Protein AF-A0A3N2M3S5-F1 (afdb_monomer)

Nearest PDB structures (foldseek):
  5y1a-assembly1_A  TM=7.483E-01  e=1.016E-02  Porphyromonas gingivalis
  6s5y-assembly6_F  TM=5.272E-01  e=5.686E-01  Streptococcus agalactiae
  1iwm-assembly1_A  TM=4.837E-01  e=5.108E+00  Escherichia coli
  8rbx-assembly1_q  TM=5.796E-01  e=7.827E+00  Homo sapiens

Mean predicted aligned error: 11.17 Å

pLDDT: mean 78.21, std 16.71, range [44.22, 95.12]

Foldseek 3Di:
DDDDDDDPPPPDDPDPPPPPVVQWDDDPQFTGHDPPKWKAAPVRHTDHRPPHDFHWIWIQHNVRDIHIDGDD

Secondary structure (DSSP, 8-state):
---------------------TT-EEETTEEE--TT-EEEETTS-EE-SSSPPSEEEEEE-TTS-EEEEEE-

Structure (mmCIF, N/CA/C/O backbone):
data_AF-A0A3N2M3S5-F1
#
_entry.id   AF-A0A3N2M3S5-F1
#
loop_
_atom_site.group_PDB
_atom_site.id
_atom_site.type_symbol
_atom_site.label_atom_id
_atom_site.label_alt_id
_atom_site.label_comp_id
_atom_site.label_asym_id
_atom_site.label_entity_id
_atom_site.label_seq_id
_atom_site.pdbx_PDB_ins_code
_atom_site.Cartn_x
_atom_site.Cartn_y
_atom_site.Cartn_z
_atom_site.occupancy
_atom_site.B_iso_or_equiv
_atom_site.auth_seq_id
_atom_site.auth_comp_id
_atom_site.auth_asym_id
_atom_site.auth_atom_id
_atom_site.pdbx_PDB_model_num
ATOM 1 N N . PRO A 1 1 ? 19.607 -44.899 -25.942 1.00 49.31 1 PRO A N 1
ATOM 2 C CA . PRO A 1 1 ? 19.186 -43.494 -25.729 1.00 49.31 1 PRO A CA 1
ATOM 3 C C . PRO A 1 1 ? 18.506 -43.350 -24.361 1.00 49.31 1 PRO A C 1
ATOM 5 O O . PRO A 1 1 ? 17.436 -43.912 -24.160 1.00 49.31 1 PRO A O 1
ATOM 8 N N . ALA A 1 2 ? 19.176 -42.706 -23.404 1.00 53.34 2 ALA A N 1
ATOM 9 C CA . ALA A 1 2 ? 18.604 -42.455 -22.085 1.00 53.34 2 ALA A CA 1
ATOM 10 C C . ALA A 1 2 ? 17.758 -41.177 -22.140 1.00 53.34 2 ALA A C 1
ATOM 12 O O . ALA A 1 2 ? 18.239 -40.135 -22.582 1.00 53.34 2 ALA A O 1
ATOM 13 N N . ASP A 1 3 ? 16.499 -41.302 -21.737 1.00 56.84 3 ASP A N 1
ATOM 14 C CA . ASP A 1 3 ? 15.553 -40.207 -21.566 1.00 56.84 3 ASP A CA 1
ATOM 15 C C . ASP A 1 3 ? 16.014 -39.314 -20.402 1.00 56.84 3 ASP A C 1
ATOM 17 O O . ASP A 1 3 ? 16.206 -39.785 -19.278 1.00 56.84 3 ASP A O 1
ATOM 21 N N . VAL A 1 4 ? 16.290 -38.039 -20.690 1.00 64.88 4 VAL A N 1
ATOM 22 C CA . VAL A 1 4 ? 16.718 -37.056 -19.687 1.00 64.88 4 VAL A CA 1
ATOM 23 C C . VAL A 1 4 ? 15.474 -36.353 -19.169 1.00 64.88 4 VAL A C 1
ATOM 25 O O . VAL A 1 4 ? 14.980 -35.406 -19.777 1.00 64.88 4 VAL A O 1
ATOM 28 N N . ASN A 1 5 ? 14.977 -36.806 -18.022 1.00 62.22 5 ASN A N 1
ATOM 29 C CA . ASN A 1 5 ? 13.821 -36.191 -17.389 1.00 62.22 5 ASN A CA 1
ATOM 30 C C . ASN A 1 5 ? 14.262 -34.952 -16.585 1.00 62.22 5 ASN A C 1
ATOM 32 O O . ASN A 1 5 ? 14.773 -35.062 -15.468 1.00 62.22 5 ASN A O 1
ATOM 36 N N . VAL A 1 6 ? 14.095 -33.761 -17.170 1.00 63.00 6 VAL A N 1
ATOM 37 C CA . VAL A 1 6 ? 14.357 -32.477 -16.501 1.00 63.00 6 VAL A CA 1
ATOM 38 C C . VAL A 1 6 ? 13.207 -32.156 -15.552 1.00 63.00 6 VAL A C 1
ATOM 40 O O . VAL A 1 6 ? 12.118 -31.766 -15.971 1.00 63.00 6 VAL A O 1
ATOM 43 N N . TRP A 1 7 ? 13.467 -32.280 -14.255 1.00 58.56 7 TRP A N 1
ATOM 44 C CA . TRP A 1 7 ? 12.601 -31.737 -13.216 1.00 58.56 7 TRP A CA 1
ATOM 45 C C . TRP A 1 7 ? 13.013 -30.289 -12.953 1.00 58.56 7 TRP A C 1
ATOM 47 O O . TRP A 1 7 ? 14.008 -30.032 -12.277 1.00 58.56 7 TRP A O 1
ATOM 57 N N . LEU A 1 8 ? 12.262 -29.330 -13.503 1.00 63.00 8 LEU A N 1
ATOM 58 C CA . LEU A 1 8 ? 12.350 -27.940 -13.064 1.00 63.00 8 LEU A CA 1
ATOM 59 C C . LEU A 1 8 ? 11.810 -27.872 -11.635 1.00 63.00 8 LEU A C 1
ATOM 61 O O . LEU A 1 8 ? 10.603 -27.795 -11.417 1.00 63.00 8 LEU A O 1
ATOM 65 N N . ILE A 1 9 ? 12.713 -27.921 -10.659 1.00 59.88 9 ILE A N 1
ATOM 66 C CA . ILE A 1 9 ? 12.417 -27.410 -9.327 1.00 59.88 9 ILE A CA 1
ATOM 67 C C . ILE A 1 9 ? 12.152 -25.909 -9.491 1.00 59.88 9 ILE A C 1
ATOM 69 O O . ILE A 1 9 ? 13.061 -25.191 -9.914 1.00 59.88 9 ILE A O 1
ATOM 73 N N . PRO A 1 10 ? 10.932 -25.402 -9.232 1.00 57.59 10 PRO A N 1
ATOM 74 C CA . PRO A 1 10 ? 10.758 -23.965 -9.125 1.00 57.59 10 PRO A CA 1
ATOM 75 C C . PRO A 1 10 ? 11.724 -23.499 -8.035 1.00 57.59 10 PRO A C 1
ATOM 77 O O . PRO A 1 10 ? 11.655 -23.968 -6.898 1.00 57.59 10 PRO A O 1
ATOM 80 N N . THR A 1 11 ? 12.679 -22.645 -8.398 1.00 54.97 11 THR A N 1
ATOM 81 C CA . THR A 1 11 ? 13.499 -21.918 -7.428 1.00 54.97 11 THR A CA 1
ATOM 82 C C . THR A 1 11 ? 12.507 -21.202 -6.528 1.00 54.97 11 THR A C 1
ATOM 84 O O . THR A 1 11 ? 11.712 -20.408 -7.030 1.00 54.97 11 THR A O 1
ATOM 87 N N . GLY A 1 12 ? 12.437 -21.652 -5.275 1.00 51.84 12 GLY A N 1
ATOM 88 C CA . GLY A 1 12 ? 11.257 -21.531 -4.428 1.00 51.84 12 GLY A CA 1
ATOM 89 C C . GLY A 1 12 ? 10.748 -20.105 -4.234 1.00 51.84 12 GLY A C 1
ATOM 90 O O . GLY A 1 12 ? 11.390 -19.127 -4.601 1.00 51.84 12 GLY A O 1
ATOM 91 N N . ILE A 1 13 ? 9.573 -19.991 -3.611 1.00 51.47 13 ILE A N 1
ATOM 92 C CA . ILE A 1 13 ? 9.166 -18.728 -2.988 1.00 51.47 13 ILE A CA 1
ATOM 93 C C . ILE A 1 13 ? 10.309 -18.303 -2.059 1.00 51.47 13 ILE A C 1
ATOM 95 O O . ILE A 1 13 ? 10.574 -18.990 -1.072 1.00 51.47 13 ILE A O 1
ATOM 99 N N . ASP A 1 14 ? 10.978 -17.197 -2.390 1.00 49.88 14 ASP A N 1
ATOM 100 C CA . ASP A 1 14 ? 12.175 -16.666 -1.712 1.00 49.88 14 ASP A CA 1
ATOM 101 C C . ASP A 1 14 ? 11.835 -15.993 -0.364 1.00 49.88 14 ASP A C 1
ATOM 103 O O . ASP A 1 14 ? 12.393 -14.981 0.042 1.00 49.88 14 ASP A O 1
ATOM 107 N N . GLY A 1 15 ? 10.847 -16.558 0.330 1.00 44.84 15 GLY A N 1
ATOM 108 C CA . GLY A 1 15 ? 10.265 -16.036 1.553 1.00 44.84 15 GLY A CA 1
ATOM 109 C C . GLY A 1 15 ? 8.836 -15.539 1.349 1.00 44.84 15 GLY A C 1
ATOM 110 O O . GLY A 1 15 ? 8.542 -14.700 0.502 1.00 44.84 15 GLY A O 1
ATOM 111 N N . ILE A 1 16 ? 7.923 -16.011 2.201 1.00 50.38 16 ILE A N 1
ATOM 112 C CA . ILE A 1 16 ? 6.801 -15.165 2.608 1.00 50.38 16 ILE A CA 1
ATOM 113 C C . ILE A 1 16 ? 7.397 -14.251 3.667 1.00 50.38 16 ILE A C 1
ATOM 115 O O . ILE A 1 16 ? 7.328 -14.543 4.861 1.00 50.38 16 ILE A O 1
ATOM 119 N N . GLY A 1 17 ? 8.066 -13.191 3.216 1.00 44.22 17 GLY A N 1
ATOM 120 C CA . GLY A 1 17 ? 8.415 -12.100 4.099 1.00 44.22 17 GLY A CA 1
ATOM 121 C C . GLY A 1 17 ? 7.114 -11.607 4.709 1.00 44.22 17 GLY A C 1
ATOM 122 O O . GLY A 1 17 ? 6.304 -10.960 4.044 1.00 44.22 17 GLY A O 1
ATOM 123 N N . ALA A 1 18 ? 6.899 -11.892 5.990 1.00 47.53 18 ALA A N 1
ATOM 124 C CA . ALA A 1 18 ? 6.196 -10.948 6.835 1.00 47.53 18 ALA A CA 1
ATOM 125 C C . ALA A 1 18 ? 7.107 -9.718 6.961 1.00 47.53 18 ALA A C 1
ATOM 127 O O . ALA A 1 18 ? 7.602 -9.411 8.039 1.00 47.53 18 ALA A O 1
ATOM 128 N N . ASP A 1 19 ? 7.371 -9.046 5.837 1.00 51.03 19 ASP A N 1
ATOM 129 C CA . ASP A 1 19 ? 7.895 -7.699 5.811 1.00 51.03 19 ASP A CA 1
ATOM 130 C C . ASP A 1 19 ? 6.750 -6.835 6.321 1.00 51.03 19 ASP A C 1
ATOM 132 O O . ASP A 1 19 ? 6.056 -6.134 5.584 1.00 51.03 19 ASP A O 1
ATOM 136 N N . SER A 1 20 ? 6.570 -6.856 7.638 1.00 48.62 20 SER A N 1
ATOM 137 C CA . SER A 1 20 ? 6.420 -5.605 8.349 1.00 48.62 20 SER A CA 1
ATOM 138 C C . SER A 1 20 ? 7.631 -4.765 7.942 1.00 48.62 20 SER A C 1
ATOM 140 O O . SER A 1 20 ? 8.603 -4.682 8.679 1.00 48.62 20 SER A O 1
ATOM 142 N N . SER A 1 21 ? 7.622 -4.175 6.739 1.00 53.06 21 SER A N 1
ATOM 143 C CA . SER A 1 21 ? 8.374 -2.952 6.523 1.00 53.06 21 SER A CA 1
ATOM 144 C C . SER A 1 21 ? 7.925 -2.094 7.683 1.00 53.06 21 SER A C 1
ATOM 146 O O . SER A 1 21 ? 6.747 -1.745 7.738 1.00 53.06 21 SER A O 1
ATOM 148 N N . ASP A 1 22 ? 8.799 -1.843 8.654 1.00 55.44 22 ASP A N 1
ATOM 149 C CA . ASP A 1 22 ? 8.463 -1.147 9.900 1.00 55.44 22 ASP A CA 1
ATOM 150 C C . ASP A 1 22 ? 7.755 0.206 9.660 1.00 55.44 22 ASP A C 1
ATOM 152 O O . ASP A 1 22 ? 7.178 0.792 10.580 1.00 55.44 22 ASP A O 1
ATOM 156 N N . SER A 1 23 ? 7.774 0.673 8.407 1.00 70.25 23 SER A N 1
ATOM 157 C CA . SER A 1 23 ? 7.109 1.828 7.815 1.00 70.25 23 SER A CA 1
ATOM 158 C C . SER A 1 23 ? 5.620 1.666 7.459 1.00 70.25 23 SER A C 1
ATOM 160 O O . SER A 1 23 ? 4.960 2.689 7.294 1.00 70.25 23 SER A O 1
ATOM 162 N N . VAL A 1 24 ? 5.079 0.451 7.290 1.00 81.25 24 VAL A N 1
ATOM 163 C CA . VAL A 1 24 ? 3.672 0.226 6.907 1.00 81.25 24 VAL A CA 1
ATOM 164 C C . VAL A 1 24 ? 2.882 -0.319 8.092 1.00 81.25 24 VAL A C 1
ATOM 166 O O . VAL A 1 24 ? 3.123 -1.428 8.562 1.00 81.25 24 VAL A O 1
ATOM 169 N N . ARG A 1 25 ? 1.919 0.462 8.585 1.00 87.94 25 ARG A N 1
ATOM 170 C CA . ARG A 1 25 ? 1.112 0.139 9.772 1.00 87.94 25 ARG A CA 1
ATOM 171 C C . ARG A 1 25 ? -0.364 0.383 9.509 1.00 87.94 25 ARG A C 1
ATOM 173 O O . ARG A 1 25 ? -0.721 1.170 8.637 1.00 87.94 25 ARG A O 1
ATOM 180 N N . VAL A 1 26 ? -1.223 -0.279 10.278 1.00 89.75 26 VAL A N 1
ATOM 181 C CA . VAL A 1 26 ? -2.671 -0.043 10.252 1.00 89.75 26 VAL A CA 1
ATOM 182 C C . VAL A 1 26 ? -3.092 0.641 11.540 1.00 89.75 26 VAL A C 1
ATOM 184 O O . VAL A 1 26 ? -2.836 0.117 12.620 1.00 89.75 26 VAL A O 1
ATOM 187 N N . GLU A 1 27 ? -3.778 1.771 11.420 1.00 88.75 27 GLU A N 1
ATOM 188 C CA . GLU A 1 27 ? -4.324 2.521 12.546 1.00 88.75 27 GLU A CA 1
ATOM 189 C C . GLU A 1 27 ? -5.737 3.009 12.208 1.00 88.75 27 GLU A C 1
ATOM 191 O O . GLU A 1 27 ? -5.949 3.670 11.194 1.00 88.75 27 GLU A O 1
ATOM 196 N N . GLY A 1 28 ? -6.727 2.647 13.031 1.00 86.00 28 GLY A N 1
ATOM 197 C CA . GLY A 1 28 ? -8.101 3.154 12.902 1.00 86.00 28 GLY A CA 1
ATOM 198 C C . GLY A 1 28 ? -8.745 2.941 11.524 1.00 86.00 28 GLY A C 1
ATOM 199 O O . GLY A 1 28 ? -9.411 3.840 11.016 1.00 86.00 28 GLY A O 1
ATOM 200 N N . GLY A 1 29 ? -8.510 1.792 10.878 1.00 88.50 29 GLY A N 1
ATOM 201 C CA . GLY A 1 29 ? -9.007 1.528 9.519 1.00 88.50 29 GLY A CA 1
ATOM 202 C C . GLY A 1 29 ? -8.257 2.291 8.421 1.00 88.50 29 GLY A C 1
ATOM 203 O O . GLY A 1 29 ? -8.748 2.411 7.301 1.00 88.50 29 GLY A O 1
ATOM 204 N N . SER A 1 30 ? -7.079 2.830 8.725 1.00 92.12 30 SER A N 1
ATOM 205 C CA . SER A 1 30 ? -6.208 3.504 7.767 1.00 92.12 30 SER A CA 1
ATOM 206 C C . SER A 1 30 ? -4.862 2.802 7.689 1.00 92.12 30 SER A C 1
ATOM 208 O O . SER A 1 30 ? -4.361 2.283 8.683 1.00 92.12 30 SER A O 1
ATOM 210 N N . ILE A 1 31 ? -4.269 2.788 6.503 1.00 92.00 31 ILE A N 1
ATOM 211 C CA . ILE A 1 31 ? -2.912 2.308 6.277 1.00 92.00 31 ILE A CA 1
ATOM 212 C C . ILE A 1 31 ? -1.984 3.518 6.261 1.00 92.00 31 ILE A C 1
ATOM 214 O O . ILE A 1 31 ? -2.100 4.394 5.406 1.00 92.00 31 ILE A O 1
ATOM 218 N N . ILE A 1 32 ? -1.044 3.544 7.196 1.00 90.81 32 ILE A N 1
ATOM 219 C CA . ILE A 1 32 ? 0.034 4.524 7.249 1.00 90.81 32 ILE A CA 1
ATOM 220 C C . ILE A 1 32 ? 1.244 3.894 6.577 1.0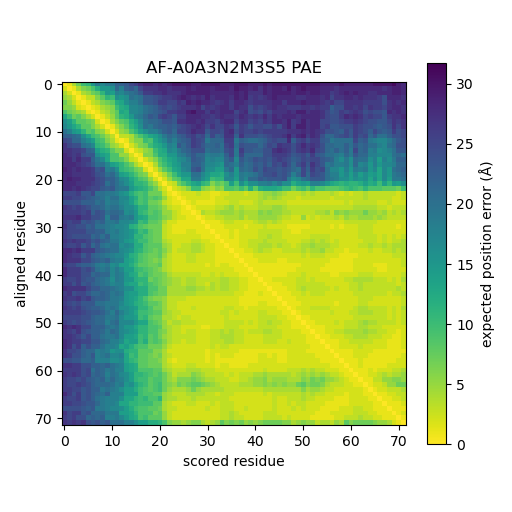0 90.81 32 ILE A C 1
ATOM 222 O O . ILE A 1 32 ? 1.686 2.824 6.982 1.00 90.81 32 ILE A O 1
ATOM 226 N N . ALA A 1 33 ? 1.740 4.534 5.527 1.00 89.44 33 ALA A N 1
ATOM 227 C CA . ALA A 1 33 ? 2.850 4.068 4.710 1.00 89.44 33 ALA A CA 1
ATOM 228 C C . ALA A 1 33 ? 3.751 5.265 4.356 1.00 89.44 33 ALA A C 1
ATOM 230 O O . ALA A 1 33 ? 3.270 6.402 4.377 1.00 89.44 33 ALA A O 1
ATOM 231 N N . PRO A 1 34 ? 5.035 5.043 4.032 1.00 87.00 34 PRO A N 1
ATOM 232 C CA . PRO A 1 34 ? 5.956 6.123 3.690 1.00 87.00 34 PRO A CA 1
ATOM 233 C C . PRO A 1 34 ? 5.506 6.883 2.436 1.00 87.00 34 PRO A C 1
ATOM 235 O O . PRO A 1 34 ? 4.729 6.372 1.621 1.00 87.00 34 PRO A O 1
ATOM 238 N N . GLU A 1 35 ? 6.008 8.105 2.265 1.00 87.88 35 GLU A N 1
ATOM 239 C CA . GLU A 1 35 ? 5.686 8.937 1.104 1.00 87.88 35 GLU A CA 1
ATOM 240 C C . GLU A 1 35 ? 5.983 8.223 -0.224 1.00 87.88 35 GLU A C 1
ATOM 242 O O . GLU A 1 35 ? 6.867 7.374 -0.331 1.00 87.88 35 GLU A O 1
ATOM 247 N N . GLY A 1 36 ? 5.185 8.531 -1.248 1.00 86.94 36 GLY A N 1
ATOM 248 C CA . GLY A 1 36 ? 5.245 7.840 -2.539 1.00 86.94 36 GLY A CA 1
ATOM 249 C C . GLY A 1 36 ? 4.588 6.454 -2.551 1.00 86.94 3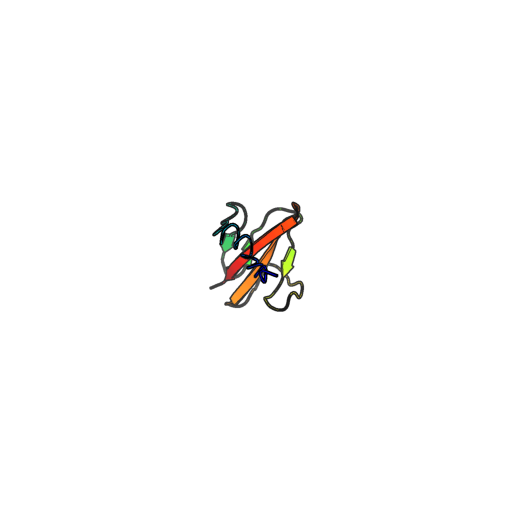6 GLY A C 1
ATOM 250 O O . GLY A 1 36 ? 4.450 5.864 -3.624 1.00 86.94 36 GLY A O 1
ATOM 251 N N . SER A 1 37 ? 4.112 5.954 -1.404 1.00 90.62 37 SER A N 1
ATOM 252 C CA . SER A 1 37 ? 3.360 4.702 -1.357 1.00 90.62 37 SER A CA 1
ATOM 253 C C . SER A 1 37 ? 1.985 4.815 -2.018 1.00 90.62 37 SER A C 1
ATOM 255 O O . SER A 1 37 ? 1.323 5.857 -2.013 1.00 90.62 37 SER A O 1
ATOM 257 N N . ALA A 1 38 ? 1.518 3.699 -2.566 1.00 92.06 38 ALA A N 1
ATOM 258 C CA . ALA A 1 38 ? 0.184 3.557 -3.123 1.00 92.06 38 ALA A CA 1
ATOM 259 C C . ALA A 1 38 ? -0.507 2.323 -2.541 1.00 92.06 38 ALA A C 1
ATOM 261 O O . ALA A 1 38 ? 0.086 1.249 -2.467 1.00 92.06 38 ALA A O 1
ATOM 262 N N . VAL A 1 39 ? -1.776 2.478 -2.160 1.00 93.00 39 VAL A N 1
ATOM 263 C CA . VAL A 1 39 ? -2.602 1.391 -1.628 1.00 93.00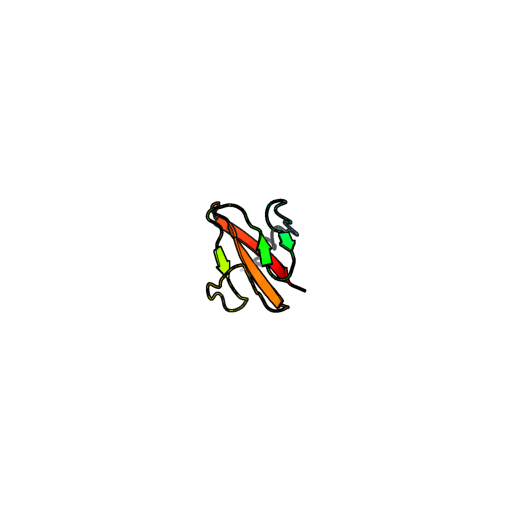 39 VAL A CA 1
ATOM 264 C C . VAL A 1 39 ? -3.516 0.858 -2.723 1.00 93.00 39 VAL 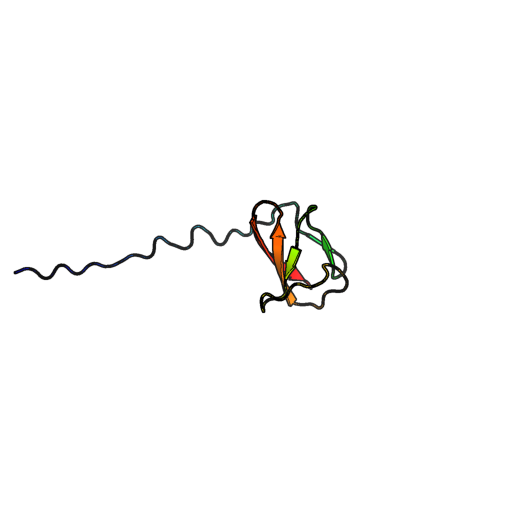A C 1
ATOM 266 O O . VAL A 1 39 ? -4.129 1.618 -3.479 1.00 93.00 39 VAL A O 1
ATOM 269 N N . PHE A 1 40 ? -3.609 -0.460 -2.793 1.00 92.81 40 PHE A N 1
ATOM 270 C CA . PHE A 1 40 ? -4.446 -1.202 -3.715 1.00 92.81 40 PHE A CA 1
ATOM 271 C C . PHE A 1 40 ? -5.309 -2.189 -2.932 1.00 92.81 40 PHE A C 1
ATOM 273 O O . PHE A 1 40 ? -4.889 -2.719 -1.903 1.00 92.81 40 PHE A O 1
ATOM 280 N N . ASP A 1 41 ? -6.522 -2.439 -3.409 1.00 92.38 41 ASP A N 1
ATOM 281 C CA . ASP A 1 41 ? -7.316 -3.562 -2.922 1.00 92.38 41 ASP A CA 1
ATOM 282 C C . ASP A 1 41 ? -6.790 -4.898 -3.479 1.00 92.38 41 ASP A C 1
ATOM 284 O O . ASP A 1 41 ? -5.885 -4.944 -4.318 1.00 92.38 41 ASP A O 1
ATOM 288 N N . ILE A 1 42 ? -7.367 -6.011 -3.021 1.00 87.44 42 ILE A N 1
ATOM 289 C CA . ILE A 1 42 ? -6.972 -7.356 -3.466 1.00 87.44 42 ILE A CA 1
ATOM 290 C C . ILE A 1 42 ? -7.211 -7.607 -4.965 1.00 87.44 42 ILE A C 1
ATOM 292 O O . ILE A 1 42 ? -6.630 -8.527 -5.533 1.00 87.44 42 ILE A O 1
ATOM 296 N N . THR A 1 43 ? -8.049 -6.794 -5.616 1.00 88.62 43 THR A N 1
ATOM 297 C CA . THR A 1 43 ? -8.299 -6.867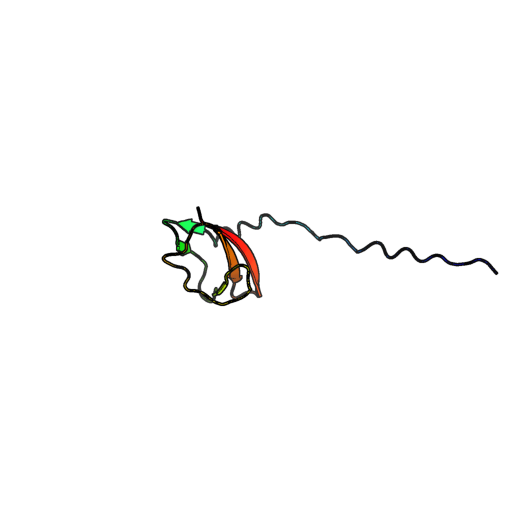 -7.063 1.00 88.62 43 THR A CA 1
ATOM 298 C C . THR A 1 43 ? -7.261 -6.084 -7.872 1.00 88.62 43 THR A C 1
ATOM 300 O O . THR A 1 43 ? -7.290 -6.106 -9.100 1.00 88.62 43 THR A O 1
ATOM 303 N N . GLY A 1 44 ? -6.326 -5.404 -7.197 1.00 85.44 44 GLY A N 1
ATOM 304 C CA . GLY A 1 44 ? -5.295 -4.577 -7.818 1.00 85.44 44 GLY A CA 1
ATOM 305 C C . GLY A 1 44 ? -5.768 -3.165 -8.165 1.00 85.44 44 GLY A C 1
ATOM 306 O O . GLY A 1 44 ? -5.042 -2.418 -8.823 1.00 85.44 44 GLY A O 1
ATOM 307 N N . ARG A 1 45 ? -6.966 -2.756 -7.728 1.00 91.44 45 ARG A N 1
ATOM 308 C CA . ARG A 1 45 ? -7.463 -1.394 -7.944 1.00 91.44 45 ARG A CA 1
ATOM 309 C C . ARG A 1 45 ? -6.872 -0.459 -6.897 1.00 91.44 45 ARG A C 1
ATOM 311 O O . ARG A 1 45 ? -6.901 -0.746 -5.704 1.00 91.44 45 ARG A O 1
ATOM 318 N N . ARG A 1 46 ? -6.386 0.705 -7.337 1.00 92.12 46 ARG A N 1
ATOM 319 C CA . ARG A 1 46 ? -5.880 1.748 -6.435 1.00 92.12 46 ARG A CA 1
ATOM 320 C C . ARG A 1 46 ? -7.019 2.344 -5.603 1.00 92.12 46 ARG A C 1
ATOM 322 O O . ARG A 1 46 ? -8.054 2.728 -6.153 1.00 92.12 46 ARG A O 1
ATOM 329 N N . VAL A 1 47 ? -6.802 2.456 -4.297 1.00 95.12 47 VAL A N 1
ATOM 330 C CA . VAL A 1 47 ? -7.759 3.001 -3.323 1.00 95.12 47 VAL A CA 1
ATOM 331 C C . VAL A 1 47 ? -7.096 4.060 -2.441 1.00 95.12 47 VAL A C 1
ATOM 333 O O . VAL A 1 47 ? -5.873 4.210 -2.441 1.00 95.12 47 VAL A O 1
AT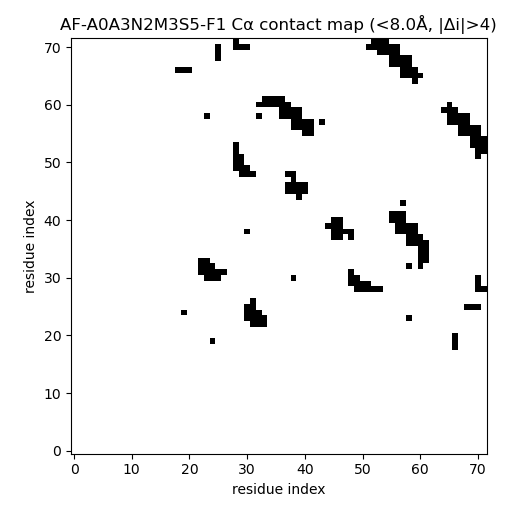OM 336 N N . ASN A 1 48 ? -7.908 4.828 -1.710 1.00 93.62 48 ASN A N 1
ATOM 337 C CA . ASN A 1 48 ? -7.385 5.706 -0.665 1.00 93.62 48 ASN A CA 1
ATOM 338 C C . ASN A 1 48 ? -6.878 4.854 0.508 1.00 93.62 48 ASN A C 1
ATOM 340 O O . ASN A 1 48 ? -7.422 3.788 0.767 1.00 93.62 48 ASN A O 1
ATOM 344 N N . ALA A 1 49 ? -5.844 5.318 1.203 1.00 91.75 49 ALA A N 1
ATOM 345 C CA . ALA A 1 49 ? -5.289 4.628 2.358 1.00 91.75 49 ALA A CA 1
ATOM 346 C C . ALA A 1 49 ? -6.132 4.802 3.636 1.00 91.75 49 ALA A C 1
ATOM 348 O O . ALA A 1 49 ? -5.868 4.117 4.617 1.00 91.75 49 ALA A O 1
ATOM 349 N N . THR A 1 50 ? -7.123 5.700 3.649 1.00 94.25 50 THR A N 1
ATOM 350 C CA . THR A 1 50 ? -7.967 5.997 4.817 1.00 94.25 50 THR A CA 1
ATOM 351 C C . THR A 1 50 ? -9.399 5.494 4.651 1.00 94.25 50 THR A C 1
ATOM 353 O O . THR A 1 50 ? -9.900 5.346 3.534 1.00 94.25 50 THR A O 1
ATOM 356 N N . GLY A 1 51 ? -10.072 5.231 5.778 1.00 91.50 51 GLY A N 1
ATOM 357 C CA . GLY A 1 51 ? -11.470 4.777 5.785 1.00 91.50 51 GLY A CA 1
ATOM 358 C C . GLY A 1 51 ? -11.667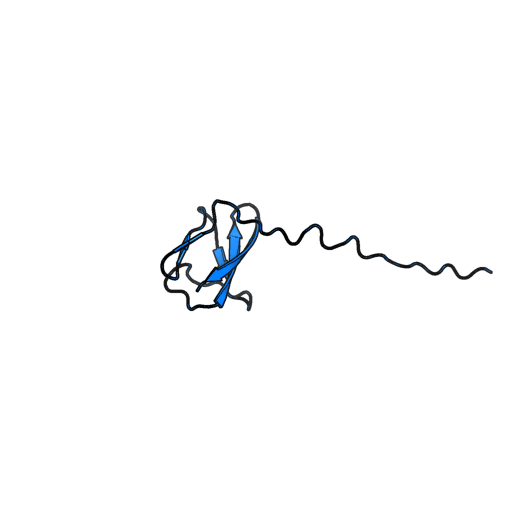 3.416 5.111 1.00 91.50 51 GLY A C 1
ATOM 359 O O . GLY A 1 51 ? -12.698 3.171 4.480 1.00 91.50 51 GLY A O 1
ATOM 360 N N . LEU A 1 52 ? -10.659 2.548 5.198 1.00 92.75 52 LEU A N 1
ATOM 361 C CA . LEU A 1 52 ? -10.677 1.217 4.615 1.00 92.75 52 LEU A CA 1
ATOM 362 C C . LEU A 1 52 ? -11.613 0.304 5.408 1.00 92.75 52 LEU A C 1
ATOM 364 O O . LEU A 1 52 ? -11.732 0.392 6.629 1.00 92.75 52 LEU A O 1
ATOM 368 N N . ARG A 1 53 ? -12.277 -0.605 4.694 1.00 93.38 53 ARG A N 1
ATOM 369 C CA . ARG A 1 53 ? -13.049 -1.681 5.322 1.00 93.38 53 ARG A CA 1
ATOM 370 C C . ARG A 1 53 ? -12.090 -2.756 5.824 1.00 93.38 53 ARG A C 1
ATOM 372 O O . ARG A 1 53 ? -10.991 -2.895 5.296 1.00 93.38 53 ARG A O 1
ATOM 379 N N . ALA A 1 54 ? -12.531 -3.561 6.785 1.00 91.44 54 ALA A N 1
ATOM 380 C CA . ALA A 1 54 ? -11.782 -4.746 7.180 1.00 91.44 54 ALA A CA 1
ATOM 381 C C . ALA A 1 54 ? -11.547 -5.655 5.959 1.00 91.44 54 ALA A C 1
ATOM 383 O O . ALA A 1 54 ? -12.473 -5.945 5.195 1.00 91.44 54 ALA A O 1
ATOM 384 N N . GLY A 1 55 ? -10.303 -6.078 5.749 1.00 90.44 55 GLY A N 1
ATOM 385 C CA . GLY A 1 55 ? -9.907 -6.789 4.539 1.00 90.44 55 GLY A CA 1
ATOM 386 C C . GLY A 1 55 ? -8.404 -6.785 4.293 1.00 90.44 55 GLY A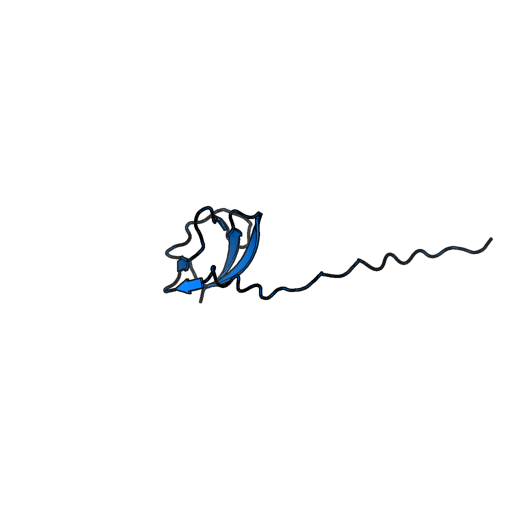 C 1
ATOM 387 O O . GLY A 1 55 ? -7.622 -6.274 5.092 1.00 90.44 55 GLY A O 1
ATOM 388 N N . ILE A 1 56 ? -7.996 -7.388 3.176 1.00 90.44 56 ILE A N 1
ATOM 389 C CA . ILE A 1 56 ? -6.597 -7.417 2.742 1.00 90.44 56 ILE A CA 1
ATOM 390 C C . ILE A 1 56 ? -6.372 -6.346 1.682 1.00 90.44 56 ILE A C 1
ATOM 392 O O . ILE A 1 56 ? -7.109 -6.267 0.698 1.00 90.44 56 ILE A O 1
ATOM 396 N N . TYR A 1 57 ? -5.305 -5.582 1.872 1.00 93.12 57 TYR A N 1
ATOM 397 C CA . TYR A 1 57 ? -4.835 -4.552 0.961 1.00 93.12 57 TYR A CA 1
ATOM 398 C C . TYR A 1 57 ? -3.371 -4.786 0.617 1.00 93.12 57 TYR A C 1
ATOM 400 O O . TYR A 1 57 ? -2.647 -5.489 1.324 1.00 93.12 57 TYR A O 1
ATOM 408 N N . ILE A 1 58 ? -2.942 -4.197 -0.489 1.00 92.38 58 ILE A N 1
ATOM 409 C CA . ILE A 1 58 ? -1.572 -4.259 -0.979 1.00 92.38 58 ILE A CA 1
ATOM 410 C C . ILE A 1 58 ? -1.027 -2.837 -0.971 1.00 92.38 58 ILE A C 1
ATOM 412 O O . ILE A 1 58 ? -1.614 -1.938 -1.567 1.00 92.38 58 ILE A O 1
ATOM 416 N N . VAL A 1 59 ? 0.099 -2.626 -0.307 1.00 91.69 59 VAL A N 1
ATOM 417 C CA . VAL A 1 59 ? 0.797 -1.343 -0.269 1.00 91.69 59 VAL A CA 1
ATOM 418 C C . VAL A 1 59 ? 2.041 -1.471 -1.119 1.00 91.69 59 VAL A C 1
ATOM 420 O O . VAL A 1 59 ? 2.911 -2.277 -0.809 1.00 91.69 59 VAL A O 1
ATOM 423 N N . ARG A 1 60 ? 2.129 -0.684 -2.189 1.00 90.94 60 ARG A N 1
ATOM 424 C CA . ARG A 1 60 ? 3.350 -0.559 -2.981 1.00 90.94 60 ARG A CA 1
ATOM 425 C C . ARG A 1 60 ? 4.128 0.652 -2.491 1.00 90.94 60 ARG A C 1
ATOM 427 O O . ARG A 1 60 ? 3.597 1.758 -2.582 1.00 90.94 60 ARG A O 1
ATOM 434 N N . THR A 1 61 ? 5.339 0.458 -1.984 1.00 86.62 61 THR A N 1
ATOM 435 C CA . THR A 1 61 ? 6.222 1.554 -1.566 1.00 86.62 61 THR A CA 1
ATOM 436 C C . THR A 1 61 ? 6.900 2.200 -2.776 1.00 86.62 61 THR A C 1
ATOM 438 O O . THR A 1 61 ? 6.873 1.660 -3.888 1.00 86.62 61 THR A O 1
ATOM 441 N N . ALA A 1 62 ? 7.499 3.376 -2.574 1.00 82.56 62 ALA A N 1
ATOM 442 C CA . ALA A 1 62 ? 8.227 4.093 -3.623 1.00 82.56 62 ALA A CA 1
ATOM 443 C C . ALA A 1 62 ? 9.409 3.282 -4.192 1.00 82.56 62 ALA A C 1
ATOM 445 O O . ALA A 1 62 ? 9.684 3.370 -5.386 1.00 82.56 62 ALA A O 1
ATOM 446 N N . ASP A 1 63 ? 10.025 2.429 -3.369 1.00 79.75 63 ASP A N 1
ATOM 447 C CA . ASP A 1 63 ? 11.156 1.567 -3.745 1.00 79.75 63 ASP A CA 1
ATOM 448 C C . ASP A 1 63 ? 10.743 0.362 -4.610 1.00 79.75 63 ASP A C 1
ATOM 450 O O . ASP A 1 63 ? 11.573 -0.462 -4.984 1.00 79.75 63 ASP A O 1
ATOM 454 N N . GLY A 1 64 ? 9.450 0.233 -4.925 1.00 77.81 64 GLY A N 1
ATOM 455 C CA . GLY A 1 64 ? 8.910 -0.856 -5.738 1.00 77.81 64 GLY A CA 1
ATOM 456 C C . GLY A 1 64 ? 8.536 -2.111 -4.947 1.00 77.81 64 GLY A C 1
ATOM 457 O O . GLY A 1 64 ? 7.9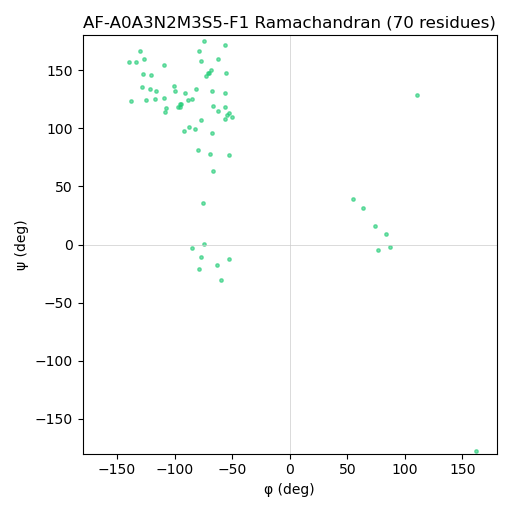70 -3.034 -5.533 1.00 77.81 64 GLY A O 1
ATOM 458 N N . ASN A 1 65 ? 8.767 -2.132 -3.631 1.00 83.44 65 ASN A N 1
ATOM 459 C CA . ASN A 1 65 ? 8.339 -3.230 -2.765 1.00 83.44 65 ASN A CA 1
ATOM 460 C C . ASN A 1 65 ? 6.817 -3.241 -2.594 1.00 83.44 65 ASN A C 1
ATOM 462 O O . ASN A 1 65 ? 6.166 -2.194 -2.581 1.00 83.44 65 ASN A O 1
ATOM 466 N N . ALA A 1 66 ? 6.246 -4.436 -2.439 1.00 85.25 66 ALA A N 1
ATOM 467 C CA . ALA A 1 66 ? 4.818 -4.627 -2.225 1.00 85.25 66 ALA A CA 1
ATOM 468 C C . ALA A 1 66 ? 4.563 -5.437 -0.950 1.00 85.25 66 ALA A C 1
ATOM 470 O O . ALA A 1 66 ? 5.041 -6.559 -0.813 1.00 85.25 66 ALA A O 1
ATOM 471 N N . VAL A 1 67 ? 3.762 -4.880 -0.042 1.00 85.81 67 VAL A N 1
ATOM 472 C CA . VAL A 1 67 ? 3.427 -5.481 1.254 1.00 85.81 67 VAL A CA 1
ATOM 473 C C . VAL A 1 67 ? 1.934 -5.769 1.312 1.00 85.81 67 VAL A C 1
ATOM 475 O O . VAL A 1 67 ? 1.111 -4.909 0.996 1.00 85.81 67 VAL A O 1
ATOM 478 N N . LYS A 1 68 ? 1.561 -6.977 1.739 1.00 89.12 68 LYS A N 1
ATOM 479 C CA . LYS A 1 68 ? 0.163 -7.329 2.014 1.00 89.12 68 LYS A CA 1
ATOM 480 C C . LYS A 1 68 ? -0.175 -6.983 3.455 1.00 89.12 68 LYS A C 1
ATOM 482 O O . LYS A 1 68 ? 0.453 -7.486 4.379 1.00 89.12 68 LYS A O 1
ATOM 487 N N . VAL A 1 69 ? -1.207 -6.176 3.639 1.00 88.12 69 VAL A N 1
ATOM 488 C CA . VAL A 1 69 ? -1.615 -5.654 4.940 1.00 88.12 69 VAL A CA 1
ATOM 489 C C . VAL A 1 69 ? -3.052 -6.069 5.218 1.00 88.12 69 VAL A C 1
ATOM 491 O O . VAL A 1 69 ? -3.923 -5.940 4.357 1.00 88.12 69 VAL A O 1
ATOM 494 N N . LYS A 1 70 ? -3.309 -6.569 6.427 1.00 89.31 70 LYS A N 1
ATOM 495 C CA . LYS A 1 70 ? -4.666 -6.836 6.904 1.00 89.31 70 LYS A CA 1
ATOM 496 C C . LYS A 1 70 ? -5.171 -5.640 7.701 1.00 89.31 70 LYS A C 1
ATOM 498 O O . LYS A 1 70 ? -4.593 -5.303 8.729 1.00 89.31 70 LYS A O 1
ATOM 503 N N . VAL A 1 71 ? -6.271 -5.053 7.250 1.00 89.25 71 VAL A N 1
ATOM 504 C CA . VAL A 1 71 ? -7.056 -4.083 8.017 1.00 89.25 71 VAL A CA 1
ATOM 505 C C . VAL A 1 71 ? -8.131 -4.850 8.788 1.00 89.25 71 VAL A C 1
ATOM 507 O O . VAL A 1 71 ? -8.810 -5.700 8.203 1.00 89.25 71 VAL A O 1
ATOM 510 N N . ASN A 1 72 ? -8.243 -4.591 10.093 1.00 84.62 72 ASN A N 1
ATOM 511 C CA . ASN A 1 72 ? -9.250 -5.184 10.983 1.00 84.62 72 ASN A CA 1
ATOM 512 C C . ASN A 1 72 ? -10.381 -4.199 11.271 1.00 84.62 72 ASN A C 1
ATOM 514 O O . ASN A 1 72 ? -10.096 -2.981 11.295 1.00 84.62 72 ASN A O 1
#

Solvent-accessible surface area (backbone atoms only — not comparable to full-atom values): 4607 Å² total; per-residue (Å²): 137,84,85,80,82,83,76,82,71,73,81,61,84,91,60,89,70,81,58,67,48,92,60,56,47,74,56,94,33,19,55,47,59,57,80,75,44,46,35,21,41,82,87,67,48,78,50,73,47,59,82,45,68,67,45,61,30,34,38,34,42,66,88,71,50,76,35,82,43,76,38,107

Radius of gyration: 17.67 Å; Cα contacts (8 Å, |Δi|>4): 109; chains: 1; bounding box: 32×52×39 Å

Sequence (72 aa):
PADVNVWLIPTGIDGIGADSSDSVRVEGGSIIAPEGSAVFDITGRRVNATGLRAGIYIVRTADGNAVKVKVN